Protein AF-A0A660VLU0-F1 (afdb_monomer)

Structure (mmCIF, N/CA/C/O backbone):
data_AF-A0A660VLU0-F1
#
_entry.id   AF-A0A660VLU0-F1
#
loop_
_atom_site.group_PDB
_atom_site.id
_atom_site.type_symbol
_atom_site.label_atom_id
_atom_site.label_alt_id
_atom_site.label_comp_id
_atom_site.label_asym_id
_atom_site.label_entity_id
_atom_site.label_seq_id
_atom_site.pdbx_PDB_ins_code
_atom_site.Cartn_x
_atom_site.Cartn_y
_atom_site.Cartn_z
_atom_site.occupancy
_atom_site.B_iso_or_equiv
_atom_site.auth_seq_id
_atom_site.auth_comp_id
_atom_site.auth_asym_id
_atom_site.auth_atom_id
_atom_site.pdbx_PDB_model_num
ATOM 1 N N . MET A 1 1 ? -31.033 -4.065 8.286 1.00 39.00 1 MET A N 1
ATOM 2 C CA . MET A 1 1 ? -30.027 -3.070 8.727 1.00 39.00 1 MET A CA 1
ATOM 3 C C . MET A 1 1 ? -28.867 -3.107 7.747 1.00 39.00 1 MET A C 1
ATOM 5 O O . MET A 1 1 ? -28.153 -4.099 7.714 1.00 39.00 1 MET A O 1
ATOM 9 N N . GLY A 1 2 ? -28.725 -2.097 6.886 1.00 43.84 2 GLY A N 1
ATOM 10 C CA . GLY A 1 2 ? -27.581 -2.021 5.976 1.00 43.84 2 GLY A CA 1
ATOM 11 C C . GLY A 1 2 ? -26.314 -1.783 6.790 1.00 43.84 2 GLY A C 1
ATOM 12 O O . GLY A 1 2 ? -26.146 -0.697 7.340 1.00 43.84 2 GLY A O 1
ATOM 13 N N . GLY A 1 3 ? -25.468 -2.805 6.932 1.00 57.81 3 GLY A N 1
ATOM 14 C CA . GLY A 1 3 ? -24.189 -2.673 7.626 1.00 57.81 3 GLY A CA 1
ATOM 15 C C . GLY A 1 3 ? -23.385 -1.516 7.034 1.00 57.81 3 GLY A C 1
ATOM 16 O O . GLY A 1 3 ? -23.353 -1.337 5.812 1.00 57.81 3 GLY A O 1
ATOM 17 N N . ARG A 1 4 ? -22.762 -0.703 7.894 1.00 66.12 4 ARG A N 1
ATOM 18 C CA . ARG A 1 4 ? -21.875 0.378 7.454 1.00 66.12 4 ARG A CA 1
ATOM 19 C C . ARG A 1 4 ? -20.806 -0.236 6.549 1.00 66.12 4 ARG A C 1
ATOM 21 O O . ARG A 1 4 ? -20.088 -1.140 6.971 1.00 66.12 4 ARG A O 1
ATOM 28 N N . LYS A 1 5 ? -20.746 0.211 5.291 1.00 77.75 5 LYS A N 1
ATOM 29 C CA . LYS A 1 5 ? -19.726 -0.251 4.344 1.00 77.75 5 LYS A CA 1
ATOM 30 C C . LYS A 1 5 ? -18.363 0.111 4.922 1.00 77.75 5 LYS A C 1
ATOM 32 O O . LYS A 1 5 ? -18.133 1.286 5.204 1.00 77.75 5 LYS A O 1
ATOM 37 N N . ARG A 1 6 ? -17.505 -0.892 5.103 1.00 88.19 6 ARG A N 1
ATOM 38 C CA . ARG A 1 6 ? -16.137 -0.678 5.565 1.00 88.19 6 ARG A CA 1
ATOM 39 C C . ARG A 1 6 ? -15.312 -0.037 4.454 1.00 88.19 6 ARG A C 1
ATOM 41 O O . ARG A 1 6 ? -15.514 -0.353 3.279 1.00 88.19 6 ARG A O 1
ATOM 48 N N . VAL A 1 7 ? -14.444 0.891 4.824 1.00 93.75 7 VAL A N 1
ATOM 49 C CA . VAL A 1 7 ? -13.684 1.764 3.935 1.00 93.75 7 VAL A CA 1
ATOM 50 C C . VAL A 1 7 ? -12.194 1.605 4.213 1.00 93.75 7 VAL A C 1
ATOM 52 O O . VAL A 1 7 ? -11.759 1.651 5.363 1.00 93.75 7 VAL A O 1
ATOM 55 N N . ALA A 1 8 ? -11.420 1.475 3.141 1.00 94.69 8 ALA A N 1
ATOM 56 C CA . ALA A 1 8 ? -9.976 1.632 3.145 1.00 94.69 8 ALA A CA 1
ATOM 57 C C . ALA A 1 8 ? -9.603 3.019 2.604 1.00 94.69 8 ALA A C 1
ATOM 59 O O . ALA A 1 8 ? -10.199 3.501 1.632 1.00 94.69 8 ALA A O 1
ATOM 60 N N . VAL A 1 9 ? -8.620 3.662 3.224 1.00 95.56 9 VAL A N 1
ATOM 61 C CA . VAL A 1 9 ? -8.069 4.941 2.773 1.00 95.56 9 VAL A CA 1
ATOM 62 C C . VAL A 1 9 ? -6.600 4.795 2.405 1.00 95.56 9 VAL A C 1
ATOM 64 O O . VAL A 1 9 ? -5.886 3.973 2.975 1.00 95.56 9 VAL A O 1
ATOM 67 N N . ALA A 1 10 ? -6.167 5.581 1.433 1.00 93.25 10 ALA A N 1
ATOM 68 C CA . ALA A 1 10 ? -4.798 5.636 0.943 1.00 93.25 10 ALA A CA 1
ATOM 69 C C . ALA A 1 10 ? -4.289 7.074 1.041 1.00 93.25 10 ALA A C 1
ATOM 71 O O . ALA A 1 10 ? -5.025 7.992 0.674 1.00 93.25 10 ALA A O 1
ATOM 72 N N . GLU A 1 11 ? -3.059 7.259 1.519 1.00 87.94 11 GLU A N 1
ATOM 73 C CA . GLU A 1 11 ? -2.410 8.573 1.615 1.00 87.94 11 GLU A CA 1
ATOM 74 C C . GLU A 1 11 ? -2.185 9.243 0.253 1.00 87.94 11 GLU A C 1
ATOM 76 O O . GLU A 1 11 ? -2.367 10.459 0.120 1.00 87.94 11 GLU A O 1
ATOM 81 N N . CYS A 1 12 ? -1.775 8.465 -0.745 1.00 87.31 12 CYS A N 1
ATOM 82 C CA . CYS A 1 12 ? -1.431 8.961 -2.059 1.00 87.31 12 CYS A CA 1
ATOM 83 C C . CYS A 1 12 ? -2.034 8.068 -3.167 1.00 87.31 12 CYS A C 1
ATOM 85 O O . CYS A 1 12 ? -2.818 7.138 -2.930 1.00 87.31 12 CYS A O 1
ATOM 87 N N . TYR A 1 13 ? -1.770 8.419 -4.427 1.00 89.19 13 TYR A N 1
ATOM 88 C CA . TYR A 1 13 ? -2.343 7.713 -5.571 1.00 89.19 13 TYR A CA 1
ATOM 89 C C . TYR A 1 13 ? -1.745 6.320 -5.789 1.00 89.19 13 TYR A C 1
ATOM 91 O O . TYR A 1 13 ? -2.448 5.457 -6.314 1.00 89.19 13 TYR A O 1
ATOM 99 N N . THR A 1 14 ? -0.490 6.078 -5.409 1.00 91.19 14 THR A N 1
ATOM 100 C CA . THR A 1 14 ? 0.138 4.755 -5.539 1.00 91.19 14 THR A CA 1
ATOM 101 C C . THR A 1 14 ? -0.490 3.756 -4.574 1.00 91.19 14 THR A C 1
ATOM 103 O O . THR A 1 14 ? -0.864 2.664 -4.998 1.00 91.19 14 THR A O 1
ATOM 106 N N . GLU A 1 15 ? -0.754 4.141 -3.322 1.00 92.44 15 GLU A N 1
ATOM 107 C CA . GLU A 1 15 ? -1.468 3.269 -2.381 1.00 92.44 15 GLU A CA 1
ATOM 108 C C . GLU A 1 15 ? -2.929 3.085 -2.783 1.00 92.44 15 GLU A C 1
ATOM 110 O O . GLU A 1 15 ? -3.500 2.010 -2.597 1.00 92.44 15 GLU A O 1
ATOM 115 N N . TYR A 1 16 ? -3.549 4.112 -3.373 1.00 93.88 16 TYR A N 1
ATOM 116 C CA . TYR A 1 16 ? -4.898 3.977 -3.915 1.00 93.88 16 TYR A CA 1
ATOM 117 C C . TYR A 1 16 ? -4.944 2.933 -5.043 1.00 93.88 16 TYR A C 1
ATOM 119 O O . TYR A 1 16 ? -5.860 2.107 -5.078 1.00 93.88 16 TYR A O 1
ATOM 127 N N . LEU A 1 17 ? -3.950 2.943 -5.941 1.00 94.62 17 LEU A N 1
ATOM 128 C CA . LEU A 1 17 ? -3.795 1.925 -6.984 1.00 94.62 17 LEU A CA 1
ATOM 129 C C . LEU A 1 17 ? -3.523 0.541 -6.387 1.00 94.62 17 LEU A C 1
ATOM 131 O O . LEU A 1 17 ? -4.086 -0.439 -6.869 1.00 94.62 17 LEU A O 1
ATOM 135 N N . LEU A 1 18 ? -2.735 0.452 -5.315 1.00 95.25 18 LEU A N 1
ATOM 136 C CA . LEU A 1 18 ? -2.507 -0.807 -4.610 1.00 95.25 18 LEU A CA 1
ATOM 137 C C . LEU A 1 18 ? -3.812 -1.371 -4.032 1.00 95.25 18 LEU A C 1
ATOM 139 O O . LEU A 1 18 ? -4.140 -2.524 -4.296 1.00 95.25 18 LEU A O 1
ATOM 143 N N . LEU A 1 19 ? -4.623 -0.560 -3.342 1.00 95.12 19 LEU A N 1
ATOM 144 C CA . LEU A 1 19 ? -5.954 -0.977 -2.870 1.00 95.12 19 LEU A CA 1
ATOM 145 C C . LEU A 1 19 ? -6.846 -1.462 -4.023 1.00 95.12 19 LEU A C 1
ATOM 147 O O . LEU A 1 19 ? -7.589 -2.434 -3.873 1.00 95.12 19 LEU A O 1
ATOM 151 N N . GLU A 1 20 ? -6.783 -0.793 -5.176 1.00 95.25 20 GLU A N 1
ATOM 152 C CA . GLU A 1 20 ? -7.496 -1.222 -6.377 1.00 95.25 20 GLU A CA 1
ATOM 153 C C . GLU A 1 20 ? -7.042 -2.600 -6.868 1.00 95.25 20 GLU A C 1
ATOM 155 O O . GLU A 1 20 ? -7.895 -3.452 -7.117 1.00 95.25 20 GLU A O 1
ATOM 160 N N . VAL A 1 21 ? -5.733 -2.829 -6.973 1.00 95.38 21 VAL A N 1
ATOM 161 C CA . VAL A 1 21 ? -5.137 -4.100 -7.418 1.00 95.38 21 VAL A CA 1
ATOM 162 C C . VAL A 1 21 ? -5.425 -5.237 -6.442 1.00 95.38 21 VAL A C 1
ATOM 164 O O . VAL A 1 21 ? -5.712 -6.365 -6.858 1.00 95.38 21 VAL A O 1
ATOM 167 N N . MET A 1 22 ? -5.436 -4.947 -5.142 1.00 94.12 22 MET A N 1
ATOM 168 C CA . MET A 1 22 ? -5.831 -5.933 -4.140 1.00 94.12 22 MET A CA 1
ATOM 169 C C . MET A 1 22 ? -7.282 -6.377 -4.317 1.00 94.12 22 MET A C 1
ATOM 171 O O . MET A 1 22 ? -7.585 -7.526 -4.030 1.00 94.12 22 MET A O 1
ATOM 175 N N . GLY A 1 23 ? -8.141 -5.542 -4.908 1.00 93.81 23 GLY A N 1
ATOM 176 C CA . GLY A 1 23 ? -9.545 -5.862 -5.170 1.00 93.81 23 GLY A CA 1
ATOM 177 C C . GLY A 1 23 ? -10.516 -5.102 -4.270 1.00 93.81 23 GLY A C 1
ATOM 178 O O . GLY A 1 23 ? -11.701 -5.433 -4.218 1.00 93.81 23 GLY A O 1
ATOM 179 N N . VAL A 1 24 ? -10.061 -4.057 -3.569 1.00 93.69 24 VAL A N 1
ATOM 180 C CA . VAL A 1 24 ? -10.954 -3.216 -2.765 1.00 93.69 24 VAL A CA 1
ATOM 181 C C . VAL A 1 24 ? -11.907 -2.463 -3.704 1.00 93.69 24 VAL A C 1
ATOM 183 O O . VAL A 1 24 ? -11.444 -1.702 -4.562 1.00 93.69 24 VAL A O 1
ATOM 186 N N . PRO A 1 25 ? -13.240 -2.619 -3.568 1.00 91.81 25 PRO A N 1
ATOM 187 C CA . PRO A 1 25 ? -14.197 -2.004 -4.485 1.00 91.81 25 PRO A CA 1
ATOM 188 C C . PRO A 1 25 ? -14.092 -0.477 -4.511 1.00 91.81 25 PRO A C 1
ATOM 190 O O . PRO A 1 25 ? -13.905 0.141 -3.465 1.00 91.81 25 PRO A O 1
ATOM 193 N N . HIS A 1 26 ? -14.325 0.151 -5.671 1.00 90.38 26 HIS A N 1
ATOM 194 C CA . HIS A 1 26 ? -14.256 1.614 -5.831 1.00 90.38 26 HIS A CA 1
ATOM 195 C C . HIS A 1 26 ? -15.065 2.382 -4.765 1.00 90.38 26 HIS A C 1
ATOM 197 O O . HIS A 1 26 ? -14.574 3.337 -4.176 1.00 90.38 26 HIS A O 1
ATOM 203 N N . GLY A 1 27 ? -16.277 1.921 -4.432 1.00 89.69 27 GLY A N 1
ATOM 204 C CA . GLY A 1 27 ? -17.119 2.539 -3.394 1.00 89.69 27 GLY A CA 1
ATOM 205 C C . GLY A 1 27 ? -16.654 2.331 -1.942 1.00 89.69 27 GLY A C 1
ATOM 206 O O . GLY A 1 27 ? -17.311 2.825 -1.027 1.00 89.69 27 GLY A O 1
ATOM 207 N N . ARG A 1 28 ? -15.570 1.576 -1.723 1.00 92.69 28 ARG A N 1
ATOM 208 C CA . ARG A 1 28 ? -14.959 1.268 -0.417 1.00 92.69 28 ARG A CA 1
ATOM 209 C C . ARG A 1 28 ? -13.502 1.721 -0.309 1.00 92.69 28 ARG A C 1
ATOM 211 O O . ARG A 1 28 ? -12.917 1.562 0.753 1.00 92.69 28 ARG A O 1
ATOM 218 N N . ARG A 1 29 ? -12.919 2.302 -1.358 1.00 93.81 29 ARG A N 1
ATOM 219 C CA . ARG A 1 29 ? -11.571 2.887 -1.330 1.00 93.81 29 ARG A CA 1
ATOM 220 C C . ARG A 1 29 ? -11.651 4.400 -1.480 1.00 93.81 29 ARG A C 1
ATOM 222 O O . ARG A 1 29 ? -12.403 4.898 -2.316 1.00 93.81 29 ARG A O 1
ATOM 229 N N . LYS A 1 30 ? -10.886 5.146 -0.686 1.00 93.19 30 LYS A N 1
ATOM 230 C CA . LYS A 1 30 ? -10.784 6.606 -0.809 1.00 93.19 30 LYS A CA 1
ATOM 231 C C . LYS A 1 30 ? -9.328 7.037 -0.814 1.00 93.19 30 LYS A C 1
ATOM 233 O O . LYS A 1 30 ? -8.539 6.582 0.002 1.00 93.19 30 LYS A O 1
ATOM 238 N N . HIS A 1 31 ? -8.998 7.948 -1.714 1.00 91.50 31 HIS A N 1
ATOM 239 C CA . HIS A 1 31 ? -7.743 8.677 -1.645 1.00 91.50 31 HIS A CA 1
ATOM 240 C C . HIS A 1 31 ? -7.916 9.830 -0.651 1.00 91.50 31 HIS A C 1
ATOM 242 O O . HIS A 1 31 ? -8.874 10.600 -0.755 1.00 91.50 31 HIS A O 1
ATOM 248 N N . GLN A 1 32 ? -7.034 9.909 0.335 1.00 85.25 32 GLN A N 1
ATOM 249 C CA . GLN A 1 32 ? -7.066 10.896 1.398 1.00 85.25 32 GLN A CA 1
ATOM 250 C C . GLN A 1 32 ? -5.704 11.575 1.461 1.00 85.25 32 GLN A C 1
ATOM 252 O O . GLN A 1 32 ? -4.717 10.942 1.796 1.00 85.25 32 GLN A O 1
ATOM 257 N N . SER A 1 33 ? -5.657 12.860 1.113 1.00 76.06 33 SER A N 1
ATOM 258 C CA . SER A 1 33 ? -4.400 13.582 0.914 1.00 76.06 33 SER A CA 1
ATOM 259 C C . SER A 1 33 ? -3.591 13.717 2.208 1.00 76.06 33 SER A C 1
ATOM 261 O O . SER A 1 33 ? -3.821 14.634 2.999 1.00 76.06 33 SER A O 1
ATOM 263 N N . GLY A 1 34 ? -2.615 12.826 2.381 1.00 83.81 34 GLY A N 1
ATOM 264 C CA . GLY A 1 34 ? -1.594 12.898 3.422 1.00 83.81 34 GLY A CA 1
ATOM 265 C C . GLY A 1 34 ? -1.812 11.974 4.624 1.00 83.81 34 GLY A C 1
ATOM 266 O O . GLY A 1 34 ? -2.926 11.777 5.121 1.00 83.81 34 GLY A O 1
ATOM 267 N N . LEU A 1 35 ? -0.689 11.498 5.162 1.00 87.69 35 LEU A N 1
ATOM 268 C CA . LEU A 1 35 ? -0.561 10.585 6.297 1.00 87.69 35 LEU A CA 1
ATOM 269 C C . LEU A 1 35 ? -1.459 10.941 7.487 1.00 87.69 35 LEU A C 1
ATOM 271 O O . LEU A 1 35 ? -2.182 10.103 8.029 1.00 87.69 35 LEU A O 1
ATOM 275 N N . SER A 1 36 ? -1.436 12.212 7.899 1.00 90.62 36 SER A N 1
ATOM 276 C CA . SER A 1 36 ? -2.185 12.680 9.070 1.00 90.62 36 SER A CA 1
ATOM 277 C C . SER A 1 36 ? -3.691 12.503 8.909 1.00 90.62 36 SER A C 1
ATOM 279 O O . SER A 1 36 ? -4.377 12.169 9.876 1.00 90.62 36 SER A O 1
ATOM 281 N N . GLU A 1 37 ? -4.218 12.726 7.708 1.00 91.81 37 GLU A N 1
ATOM 282 C CA . GLU A 1 37 ? -5.648 12.610 7.449 1.00 91.81 37 GLU A CA 1
ATOM 283 C C . GLU A 1 37 ? -6.070 11.138 7.370 1.00 91.81 37 GLU A C 1
ATOM 285 O O . GLU A 1 37 ? -7.067 10.770 8.001 1.00 91.81 37 GLU A O 1
ATOM 290 N N . SER A 1 38 ? -5.272 10.283 6.722 1.00 93.19 38 SER A N 1
ATOM 291 C CA . SER A 1 38 ? -5.484 8.827 6.693 1.00 93.19 38 SER A CA 1
ATOM 292 C C . SER A 1 38 ? -5.522 8.220 8.100 1.00 93.19 38 SER A C 1
ATOM 294 O O . SER A 1 38 ? -6.464 7.506 8.454 1.00 93.19 38 SER A O 1
ATOM 296 N N . VAL A 1 39 ? -4.565 8.582 8.962 1.00 94.25 39 VAL A N 1
ATOM 297 C CA . VAL A 1 39 ? -4.538 8.126 10.363 1.00 94.25 39 VAL A CA 1
ATOM 298 C C . VAL A 1 39 ? -5.763 8.633 11.130 1.00 94.25 39 VAL A C 1
ATOM 300 O O . VAL A 1 39 ? -6.437 7.858 11.815 1.00 94.25 39 VAL A O 1
ATOM 303 N N . LYS A 1 40 ? -6.111 9.921 10.996 1.00 94.00 40 LYS A N 1
ATOM 304 C CA . LYS A 1 40 ? -7.304 10.495 11.645 1.00 94.00 40 LYS A CA 1
ATOM 305 C C . LYS A 1 40 ? -8.591 9.803 11.204 1.00 94.00 40 LYS A C 1
ATOM 307 O O . LYS A 1 40 ? -9.494 9.670 12.030 1.00 94.00 40 LYS A O 1
ATOM 312 N N . ALA A 1 41 ? -8.708 9.379 9.945 1.00 93.94 41 ALA A N 1
ATOM 313 C CA . ALA A 1 41 ? -9.896 8.680 9.465 1.00 93.94 41 ALA A CA 1
ATOM 314 C C . ALA A 1 41 ? -10.109 7.353 10.199 1.00 93.94 41 ALA A C 1
ATOM 316 O O . ALA A 1 41 ? -11.237 7.064 10.601 1.00 93.94 41 ALA A O 1
ATOM 317 N N . VAL A 1 42 ? -9.042 6.591 10.448 1.00 94.88 42 VAL A N 1
ATOM 318 C CA . VAL A 1 42 ? -9.132 5.338 11.211 1.00 94.88 42 VAL A CA 1
ATOM 319 C C . VAL A 1 42 ? -9.434 5.614 12.686 1.00 94.88 42 VAL A C 1
ATOM 321 O O . VAL A 1 42 ? -10.373 5.033 13.234 1.00 94.88 42 VAL A O 1
ATOM 324 N N . VAL A 1 43 ? -8.741 6.580 13.306 1.00 94.62 43 VAL A N 1
ATOM 325 C CA . VAL A 1 43 ? -8.972 6.985 14.711 1.00 94.62 43 VAL A CA 1
ATOM 326 C C . VAL A 1 43 ? -10.418 7.439 14.947 1.00 94.62 43 VAL A C 1
ATOM 328 O O . VAL A 1 43 ? -11.061 7.018 15.906 1.00 94.62 43 VAL A O 1
ATOM 331 N N . LYS A 1 44 ? -10.973 8.265 14.050 1.00 93.12 44 LYS A N 1
ATOM 332 C CA . LYS A 1 44 ? -12.366 8.746 14.125 1.00 93.12 44 LYS A CA 1
ATOM 333 C C . LYS A 1 44 ? -13.390 7.699 13.682 1.00 93.12 44 LYS A C 1
ATOM 335 O O . LYS A 1 44 ? -14.594 7.936 13.758 1.00 93.12 44 LYS A O 1
ATOM 340 N N . GLY A 1 45 ? -12.937 6.561 13.162 1.00 91.19 45 GLY A N 1
ATOM 341 C CA . GLY A 1 45 ? -13.797 5.529 12.607 1.00 91.19 45 GLY A CA 1
ATOM 342 C C . GLY A 1 45 ? -14.551 5.925 11.342 1.00 91.19 45 GLY A C 1
ATOM 343 O O . GLY A 1 45 ? -15.632 5.396 11.087 1.00 91.19 45 GLY A O 1
ATOM 344 N N . ALA A 1 46 ? -14.002 6.858 10.571 1.00 91.75 46 ALA A N 1
ATOM 345 C CA . ALA A 1 46 ? -14.429 7.141 9.206 1.00 91.75 46 ALA A CA 1
ATOM 346 C C . ALA A 1 46 ? -13.915 6.087 8.205 1.00 91.75 46 ALA A C 1
ATOM 348 O O . ALA A 1 46 ? -14.501 5.955 7.130 1.00 91.75 46 ALA A O 1
ATOM 349 N N . ALA A 1 47 ? -12.863 5.352 8.578 1.00 93.44 47 ALA A N 1
ATOM 350 C CA . ALA A 1 47 ? -12.292 4.230 7.846 1.00 93.44 47 ALA A CA 1
ATOM 351 C C . ALA A 1 47 ? -11.909 3.089 8.800 1.00 93.44 47 ALA A C 1
ATOM 353 O O . ALA A 1 47 ? -11.728 3.297 10.005 1.00 93.44 47 ALA A O 1
ATOM 354 N N . GLU A 1 48 ? -11.791 1.890 8.247 1.00 94.75 48 GLU A N 1
ATOM 355 C CA . GLU A 1 48 ? -11.347 0.683 8.940 1.00 94.75 48 GLU A CA 1
ATOM 356 C C . GLU A 1 48 ? -9.871 0.415 8.664 1.00 94.75 48 GLU A C 1
ATOM 358 O O . GLU A 1 48 ? -9.159 -0.004 9.567 1.00 94.75 48 GLU A O 1
ATOM 363 N N . VAL A 1 49 ? -9.399 0.723 7.455 1.00 95.38 49 VAL A N 1
ATOM 364 C CA . VAL A 1 49 ? -8.002 0.521 7.056 1.00 95.38 49 VAL A CA 1
ATOM 365 C C . VAL A 1 49 ? -7.421 1.813 6.511 1.00 95.38 49 VAL A C 1
ATOM 367 O O . VAL A 1 49 ? -8.085 2.497 5.734 1.00 95.38 49 VAL A O 1
ATOM 370 N N . ALA A 1 50 ? -6.176 2.120 6.864 1.00 95.38 50 ALA A N 1
ATOM 371 C CA . ALA A 1 50 ? -5.361 3.087 6.139 1.00 95.38 50 ALA A CA 1
ATOM 372 C C . ALA A 1 50 ? -4.063 2.437 5.656 1.00 95.38 50 ALA A C 1
ATOM 374 O O . ALA A 1 50 ? -3.331 1.866 6.464 1.00 95.38 50 ALA A O 1
ATOM 375 N N . LEU A 1 51 ? -3.775 2.554 4.360 1.00 94.50 51 LEU A N 1
ATOM 376 C CA . LEU A 1 51 ? -2.440 2.315 3.820 1.00 94.50 51 LEU A CA 1
ATOM 377 C C . LEU A 1 51 ? -1.615 3.590 3.972 1.00 94.50 51 LEU A C 1
ATOM 379 O O . LEU A 1 51 ? -2.055 4.663 3.545 1.00 94.50 51 LEU A O 1
ATOM 383 N N . ILE A 1 52 ? -0.452 3.457 4.600 1.00 91.44 52 ILE A N 1
ATOM 384 C CA . ILE A 1 52 ? 0.457 4.565 4.882 1.00 91.44 52 ILE A CA 1
ATOM 385 C C . ILE A 1 52 ? 1.883 4.206 4.478 1.00 91.44 52 ILE A C 1
ATOM 387 O O . ILE A 1 52 ? 2.278 3.038 4.527 1.00 91.44 52 ILE A O 1
ATOM 391 N N . ASP A 1 53 ? 2.647 5.225 4.119 1.00 84.88 53 ASP A N 1
ATOM 392 C CA . ASP A 1 53 ? 4.067 5.099 3.824 1.00 84.88 53 ASP A CA 1
ATOM 393 C C . ASP A 1 53 ? 4.906 5.436 5.077 1.00 84.88 53 ASP A C 1
ATOM 395 O O . ASP A 1 53 ? 4.510 6.255 5.917 1.00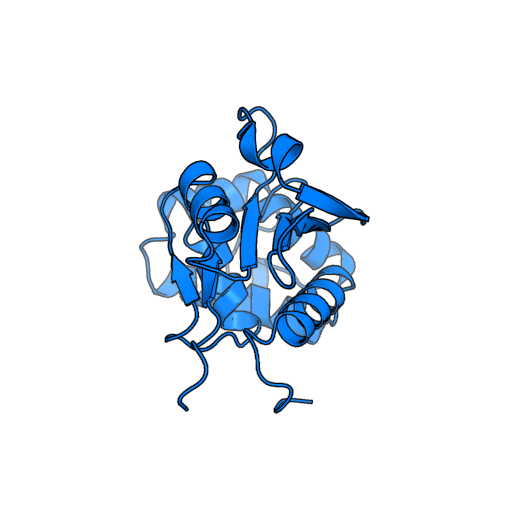 84.88 53 ASP A O 1
ATOM 399 N N . GLU A 1 54 ? 6.036 4.753 5.267 1.00 79.31 54 GLU A N 1
ATOM 400 C CA . GLU A 1 54 ? 6.980 5.071 6.338 1.00 79.31 54 GLU A CA 1
ATOM 401 C C . GLU A 1 54 ? 7.795 6.336 6.030 1.00 79.31 54 GLU A C 1
ATOM 403 O O . GLU A 1 54 ? 8.146 7.034 6.985 1.00 79.31 54 GLU A O 1
ATOM 408 N N . ASP A 1 55 ? 7.999 6.669 4.746 1.00 71.00 55 ASP A N 1
ATOM 409 C CA . ASP A 1 55 ? 8.635 7.894 4.237 1.00 71.00 55 ASP A CA 1
ATOM 410 C C . ASP A 1 55 ? 9.823 8.356 5.125 1.00 71.00 55 ASP A C 1
ATOM 412 O O . ASP A 1 55 ? 9.677 9.235 5.995 1.00 71.00 55 ASP A O 1
ATOM 416 N N . PRO A 1 56 ? 11.021 7.758 4.957 1.00 64.50 56 PRO A N 1
ATOM 417 C CA . PRO A 1 56 ? 12.162 7.993 5.835 1.00 64.50 56 PRO A CA 1
ATOM 418 C C . PRO A 1 56 ? 12.478 9.487 5.996 1.00 64.50 56 PRO A C 1
ATOM 420 O O . PRO A 1 56 ? 12.758 10.201 5.035 1.00 64.50 56 PRO A O 1
ATOM 423 N N . GLY A 1 57 ? 12.441 9.976 7.239 1.00 66.00 57 GLY A N 1
ATOM 424 C CA . GLY A 1 57 ? 12.746 11.373 7.571 1.00 66.00 57 GLY A CA 1
ATOM 425 C C . GLY A 1 57 ? 11.537 12.307 7.685 1.00 66.00 57 GLY A C 1
ATOM 426 O O . GLY A 1 57 ? 11.716 13.462 8.077 1.00 66.00 57 GLY A O 1
ATOM 427 N N . LYS A 1 58 ? 10.307 11.839 7.426 1.00 73.81 58 LYS A N 1
ATOM 428 C CA . LYS A 1 58 ? 9.098 12.619 7.734 1.00 73.81 58 LYS A CA 1
ATOM 429 C C . LYS A 1 58 ? 8.619 12.387 9.176 1.00 73.81 58 LYS A C 1
ATOM 431 O O . LYS A 1 58 ? 8.611 11.251 9.654 1.00 73.81 58 LYS A O 1
ATOM 436 N N . PRO A 1 59 ? 8.179 13.439 9.896 1.00 77.75 59 PRO A N 1
ATOM 437 C CA . PRO A 1 59 ? 7.574 13.274 11.213 1.00 77.75 59 PRO A CA 1
ATOM 438 C C . PRO A 1 59 ? 6.308 12.418 11.139 1.00 77.75 59 PRO A C 1
ATOM 440 O O . PRO A 1 59 ? 5.353 12.752 10.440 1.00 77.75 59 PRO A O 1
ATOM 443 N N . GLN A 1 60 ? 6.278 11.341 11.918 1.00 82.75 60 GLN A N 1
ATOM 444 C CA . GLN A 1 60 ? 5.109 10.475 12.030 1.00 82.75 60 GLN A CA 1
ATOM 445 C C . GLN A 1 60 ? 4.069 11.098 12.989 1.00 82.75 60 GLN A C 1
ATOM 447 O O . GLN A 1 60 ? 4.444 11.618 14.049 1.00 82.75 60 GLN A O 1
ATOM 452 N N . PRO A 1 61 ? 2.757 11.066 12.673 1.00 87.25 61 PRO A N 1
ATOM 453 C CA . PRO A 1 61 ? 1.728 11.608 13.552 1.00 87.25 61 PRO A CA 1
ATOM 454 C C . PRO A 1 61 ? 1.749 10.954 14.938 1.00 87.25 61 PRO A C 1
ATOM 456 O O . PRO A 1 61 ? 1.687 9.730 15.056 1.00 87.25 61 PRO A O 1
ATOM 459 N N . LYS A 1 62 ? 1.727 11.768 16.007 1.00 91.19 62 LYS A N 1
ATOM 460 C CA . LYS A 1 62 ? 1.639 11.281 17.403 1.00 91.19 62 LYS A CA 1
ATOM 461 C C . LYS A 1 62 ? 0.473 10.310 17.615 1.00 91.19 62 LYS A C 1
ATOM 463 O O . LYS A 1 62 ? 0.611 9.333 18.349 1.00 91.19 62 LYS A O 1
ATOM 468 N N . ALA A 1 63 ? -0.622 10.537 16.886 1.00 92.44 63 ALA A N 1
ATOM 469 C CA . ALA A 1 63 ? -1.807 9.692 16.877 1.00 92.44 63 ALA A CA 1
ATOM 470 C C . ALA A 1 63 ? -1.500 8.211 16.586 1.00 92.44 63 ALA A C 1
ATOM 472 O O . ALA A 1 63 ? -2.175 7.347 17.140 1.00 92.44 63 ALA A O 1
ATOM 473 N N . ILE A 1 64 ? -0.477 7.894 15.779 1.00 93.38 64 ILE A N 1
ATOM 474 C CA . ILE A 1 64 ? -0.073 6.501 15.528 1.00 93.38 64 ILE A CA 1
ATOM 475 C C . ILE A 1 64 ? 0.353 5.844 16.847 1.00 93.38 64 ILE A C 1
ATOM 477 O O . ILE A 1 64 ? -0.231 4.847 17.266 1.00 93.38 64 ILE A O 1
ATOM 481 N N . LYS A 1 65 ? 1.313 6.451 17.555 1.00 92.94 65 LYS A N 1
ATOM 482 C CA . LYS A 1 65 ? 1.823 5.942 18.839 1.00 92.94 65 LYS A CA 1
ATOM 483 C C . LYS A 1 65 ? 0.751 5.937 19.930 1.00 92.94 65 LYS A C 1
ATOM 485 O O . LYS A 1 65 ? 0.726 5.047 20.782 1.00 92.94 65 LYS A O 1
ATOM 490 N N . GLU A 1 66 ? -0.126 6.934 19.933 1.00 95.62 66 GLU A N 1
ATOM 491 C CA . GLU A 1 66 ? -1.188 7.075 20.931 1.00 95.62 66 GLU A CA 1
ATOM 492 C C . GLU A 1 66 ? -2.268 6.002 20.765 1.00 95.62 66 GLU A C 1
ATOM 494 O O . GLU A 1 66 ? -2.644 5.364 21.753 1.00 95.62 66 GLU A O 1
ATOM 499 N N . HIS A 1 67 ? -2.704 5.736 19.532 1.00 96.50 67 HIS A N 1
ATOM 500 C CA . HIS A 1 67 ? -3.896 4.932 19.261 1.00 96.50 67 HIS A CA 1
ATOM 501 C C . HIS A 1 67 ? -3.630 3.520 18.749 1.00 96.50 67 HIS A C 1
ATOM 503 O O . HIS A 1 67 ? -4.545 2.705 18.836 1.00 96.50 67 HIS A O 1
ATOM 509 N N . PHE A 1 68 ? -2.426 3.199 18.273 1.00 97.00 68 PHE A N 1
ATOM 510 C CA . PHE A 1 68 ? -2.154 1.918 17.622 1.00 97.00 68 PHE A CA 1
ATOM 511 C C . PHE A 1 68 ? -0.996 1.146 18.261 1.00 97.00 68 PHE A C 1
ATOM 513 O O . PHE A 1 68 ? -0.133 1.729 18.922 1.00 97.00 68 PHE A O 1
ATOM 520 N N . VAL A 1 69 ? -1.007 -0.175 18.088 1.00 95.69 69 VAL A N 1
ATOM 521 C CA . VAL A 1 69 ? 0.063 -1.102 18.490 1.00 95.69 69 VAL A CA 1
ATOM 522 C C . VAL A 1 69 ? 0.416 -2.022 17.325 1.00 95.69 69 VAL A C 1
ATOM 524 O O . VAL A 1 69 ? -0.496 -2.447 16.618 1.00 95.69 69 VAL A O 1
ATOM 527 N N . PRO A 1 70 ? 1.701 -2.332 17.099 1.00 94.44 70 PRO A N 1
ATOM 528 C CA . PRO A 1 70 ? 2.080 -3.299 16.079 1.00 94.44 70 PRO A CA 1
ATOM 529 C C . PRO A 1 70 ? 1.608 -4.700 16.480 1.00 94.44 70 PRO A C 1
ATOM 531 O O . PRO A 1 70 ? 1.804 -5.120 17.620 1.00 94.44 70 PRO A O 1
ATOM 534 N N . THR A 1 71 ? 0.974 -5.410 15.548 1.00 91.38 71 THR A N 1
ATOM 535 C CA . THR A 1 71 ? 0.544 -6.812 15.716 1.00 91.38 71 THR A CA 1
ATOM 536 C C . THR A 1 71 ? 1.203 -7.752 14.713 1.00 91.38 71 THR A C 1
ATOM 538 O O . THR A 1 71 ? 1.244 -8.960 14.931 1.00 91.38 71 THR A O 1
ATOM 541 N N . ASN A 1 72 ? 1.785 -7.204 13.646 1.00 87.00 72 ASN A N 1
ATOM 542 C CA . ASN A 1 72 ? 2.658 -7.920 12.729 1.00 87.00 72 ASN A CA 1
ATOM 543 C C . ASN A 1 72 ? 3.759 -6.970 12.247 1.00 87.00 72 ASN A C 1
ATOM 545 O O . ASN A 1 72 ? 3.474 -5.831 11.871 1.00 87.00 72 ASN A O 1
ATOM 549 N N . GLU A 1 73 ? 4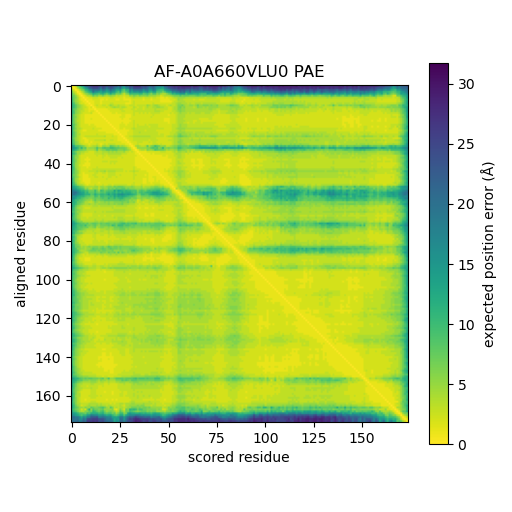.997 -7.451 12.247 1.00 87.06 73 GLU A N 1
ATOM 550 C CA . GLU A 1 73 ? 6.138 -6.765 11.658 1.00 87.06 73 GLU A CA 1
ATOM 551 C C . GLU A 1 73 ? 6.866 -7.724 10.718 1.00 87.06 73 GLU A C 1
ATOM 553 O O . GLU A 1 73 ? 7.248 -8.828 11.101 1.00 87.06 73 GLU A O 1
ATOM 558 N N . SER A 1 74 ? 7.049 -7.276 9.481 1.00 87.38 74 SER A N 1
ATOM 559 C CA . SER A 1 74 ? 7.869 -7.924 8.462 1.00 87.38 74 SER A CA 1
ATOM 560 C C . SER A 1 74 ? 8.837 -6.907 7.857 1.00 87.38 74 SER A C 1
ATOM 562 O O . SER A 1 74 ? 8.785 -5.705 8.154 1.00 87.38 74 SER A O 1
ATOM 564 N N . ASP A 1 75 ? 9.702 -7.370 6.962 1.00 86.06 75 ASP A N 1
ATOM 565 C CA . ASP A 1 75 ? 10.627 -6.490 6.247 1.00 86.06 75 ASP A CA 1
ATOM 566 C C . ASP A 1 75 ? 9.906 -5.509 5.308 1.00 86.06 75 ASP A C 1
ATOM 568 O O . ASP A 1 75 ? 10.413 -4.415 5.064 1.00 86.06 75 ASP A O 1
ATOM 572 N N . TYR A 1 76 ? 8.690 -5.848 4.867 1.00 89.62 76 TYR A N 1
ATOM 573 C CA . TYR A 1 76 ? 7.909 -5.067 3.901 1.00 89.62 76 TYR A CA 1
ATOM 574 C C . TYR A 1 76 ? 6.778 -4.260 4.532 1.00 89.62 76 TYR A C 1
ATOM 576 O O . TYR A 1 76 ? 6.481 -3.148 4.102 1.00 89.62 76 TYR A O 1
ATOM 584 N N . LEU A 1 77 ? 6.103 -4.840 5.526 1.00 92.62 77 LEU A N 1
ATOM 585 C CA . LEU A 1 77 ? 4.864 -4.315 6.090 1.00 92.62 77 LEU A CA 1
ATOM 586 C C . LEU A 1 77 ? 4.883 -4.352 7.616 1.00 92.62 77 LEU A C 1
ATOM 588 O O . LEU A 1 77 ? 5.324 -5.329 8.225 1.00 92.62 77 LEU A O 1
ATOM 592 N N . VAL A 1 78 ? 4.309 -3.315 8.223 1.00 93.62 78 VAL A N 1
ATOM 593 C CA . VAL A 1 78 ? 3.968 -3.271 9.647 1.00 93.62 78 VAL A CA 1
ATOM 594 C C . VAL A 1 78 ? 2.464 -3.060 9.788 1.00 93.62 78 VAL A C 1
ATOM 596 O O . VAL A 1 78 ? 1.924 -2.052 9.328 1.00 93.62 78 VAL A O 1
ATOM 599 N N . VAL A 1 79 ? 1.789 -4.010 10.432 1.00 94.75 79 VAL A N 1
ATOM 600 C CA . VAL A 1 79 ? 0.353 -3.944 10.723 1.00 94.75 79 VAL A CA 1
ATOM 6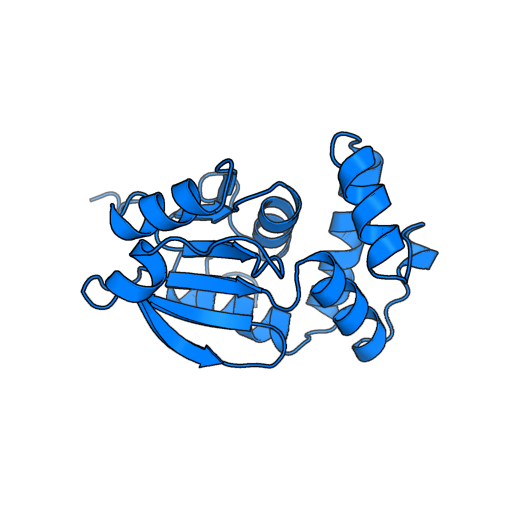01 C C . VAL A 1 79 ? 0.168 -3.390 12.127 1.00 94.75 79 VAL A C 1
ATOM 603 O O . VAL A 1 79 ? 0.708 -3.926 13.093 1.00 94.75 79 VAL A O 1
ATOM 606 N N . LEU A 1 80 ? -0.587 -2.301 12.229 1.00 95.62 80 LEU A N 1
ATOM 607 C CA . LEU A 1 80 ? -0.827 -1.560 13.460 1.00 95.62 80 LEU A CA 1
ATOM 608 C C . LEU A 1 80 ? -2.324 -1.592 13.778 1.00 95.62 80 LEU A C 1
ATOM 610 O O . LEU A 1 80 ? -3.124 -0.982 13.070 1.00 95.62 80 LEU A O 1
ATOM 614 N N . GLU A 1 81 ? -2.716 -2.255 14.858 1.00 95.94 81 GLU A N 1
ATOM 615 C CA . GLU A 1 81 ? -4.113 -2.334 15.286 1.00 95.94 81 GLU A CA 1
ATOM 616 C C . GLU A 1 81 ? -4.473 -1.232 16.276 1.00 95.94 81 GLU A C 1
ATOM 618 O O . GLU 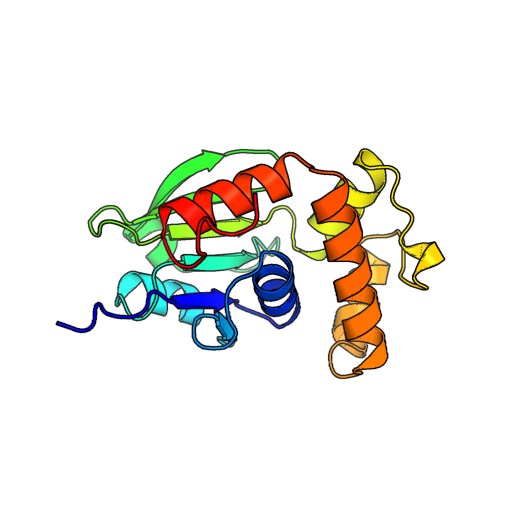A 1 81 ? -3.690 -0.853 17.151 1.00 95.94 81 GLU A O 1
ATOM 623 N N . HIS A 1 82 ? -5.690 -0.704 16.152 1.00 96.25 82 HIS A N 1
ATOM 624 C CA . HIS A 1 82 ? -6.190 0.339 17.031 1.00 96.25 82 HIS A CA 1
ATOM 625 C C . HIS A 1 82 ? -6.476 -0.221 18.435 1.00 96.25 82 HIS A C 1
ATOM 627 O O . HIS A 1 82 ? -7.403 -1.004 18.636 1.00 96.25 82 HIS A O 1
ATOM 633 N N . LYS A 1 83 ? -5.769 0.291 19.448 1.00 95.31 83 LYS A N 1
ATOM 634 C CA . LYS A 1 83 ? -5.778 -0.170 20.853 1.00 95.31 83 LYS A CA 1
ATOM 635 C C . LYS A 1 83 ? -7.161 -0.325 21.484 1.00 95.31 83 LYS A C 1
ATOM 637 O O . LYS A 1 83 ? -7.333 -1.101 22.414 1.00 95.31 83 LYS A O 1
ATOM 642 N N . ARG A 1 84 ? -8.125 0.499 21.064 1.00 91.00 84 ARG A N 1
ATOM 643 C CA . ARG A 1 84 ? -9.460 0.591 21.691 1.00 91.00 84 ARG A CA 1
ATOM 644 C C . ARG A 1 84 ? -10.626 0.250 20.770 1.00 91.00 84 ARG A C 1
ATOM 646 O O . ARG A 1 84 ? -11.758 0.209 21.234 1.00 91.00 84 ARG A O 1
ATOM 653 N N . LYS A 1 85 ? -10.387 0.093 19.467 1.00 85.25 85 LYS A N 1
ATOM 654 C CA . LYS A 1 85 ? -11.460 -0.005 18.470 1.00 85.25 85 LYS A CA 1
ATOM 655 C C . LYS A 1 85 ? -11.204 -1.226 17.612 1.00 85.25 85 LYS A C 1
ATOM 657 O O . LYS A 1 85 ? -10.221 -1.273 16.883 1.00 85.25 85 LYS A O 1
ATOM 662 N N . THR A 1 86 ? -12.127 -2.174 17.668 1.00 85.12 86 THR A N 1
ATOM 663 C CA . THR A 1 86 ? -12.054 -3.384 16.859 1.00 85.12 86 THR A CA 1
ATOM 664 C C . THR A 1 86 ? -12.142 -3.046 15.369 1.00 85.12 86 THR A C 1
ATOM 666 O O . THR A 1 86 ? -12.961 -2.229 14.939 1.00 85.12 86 THR A O 1
ATOM 669 N N . GLY A 1 87 ? -11.260 -3.663 14.580 1.00 84.56 87 GLY A N 1
ATOM 670 C CA . GLY A 1 87 ? -11.231 -3.545 13.121 1.00 84.56 87 GLY A CA 1
ATOM 671 C C . GLY A 1 87 ? -10.604 -2.268 12.555 1.00 84.56 87 GLY A C 1
ATOM 672 O O . GLY A 1 87 ? -10.627 -2.106 11.341 1.00 84.56 87 GLY A O 1
ATOM 673 N N . GLY A 1 88 ? -10.071 -1.366 13.389 1.00 94.38 88 GLY A N 1
ATOM 674 C CA . GLY A 1 88 ? -9.274 -0.227 12.924 1.00 94.38 88 GLY A CA 1
ATOM 675 C C . GLY A 1 88 ? -7.806 -0.615 12.767 1.00 94.38 88 GLY A C 1
ATOM 676 O O . GLY A 1 88 ? -7.181 -0.987 13.758 1.00 94.38 88 GLY A O 1
ATOM 677 N N . VAL A 1 89 ? -7.257 -0.510 11.559 1.00 95.94 89 VAL A N 1
ATOM 678 C CA . VAL A 1 89 ? -5.901 -0.966 11.222 1.00 95.94 89 VAL A CA 1
ATOM 679 C C . VAL A 1 89 ? -5.168 0.082 10.382 1.00 95.94 89 VAL A C 1
ATOM 681 O O . VAL A 1 89 ? -5.746 0.681 9.474 1.00 95.94 89 VAL A O 1
ATOM 684 N N . LEU A 1 90 ? -3.883 0.294 10.659 1.00 95.44 90 LEU A N 1
ATOM 685 C CA . LEU A 1 90 ? -2.957 0.929 9.720 1.00 95.44 90 LEU A CA 1
ATOM 686 C C . LEU A 1 90 ? -2.044 -0.152 9.145 1.00 95.44 90 LEU A C 1
ATOM 688 O O . LEU A 1 90 ? -1.528 -0.988 9.886 1.00 95.44 90 LEU A O 1
ATOM 692 N N . ILE A 1 91 ? -1.837 -0.122 7.836 1.00 95.00 91 ILE A N 1
ATOM 693 C CA . ILE A 1 91 ? -0.870 -0.969 7.145 1.00 95.00 91 ILE A CA 1
ATOM 694 C C . ILE A 1 91 ? 0.216 -0.038 6.635 1.00 95.00 91 ILE A C 1
ATOM 696 O O . ILE A 1 91 ? -0.018 0.756 5.724 1.00 95.00 91 ILE A O 1
ATOM 700 N N . ARG A 1 92 ? 1.384 -0.104 7.268 1.00 93.06 92 ARG A N 1
A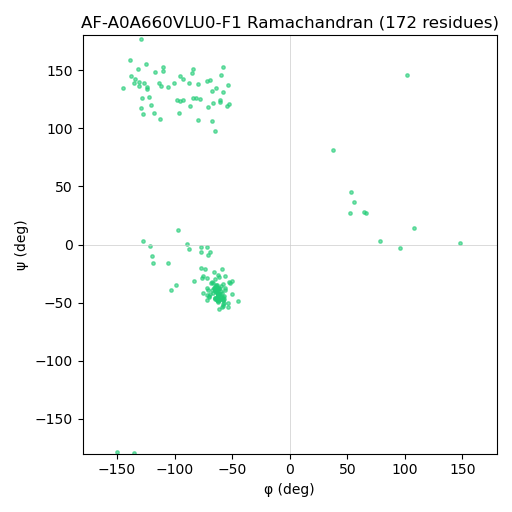TOM 701 C CA . ARG A 1 92 ? 2.533 0.724 6.919 1.00 93.06 92 ARG A CA 1
ATOM 702 C C . ARG A 1 92 ? 3.487 -0.051 6.027 1.00 93.06 92 ARG A C 1
ATOM 704 O O . ARG A 1 92 ? 3.938 -1.120 6.432 1.00 93.06 92 ARG A O 1
ATOM 711 N N . MET A 1 93 ? 3.800 0.495 4.860 1.00 92.44 93 MET A N 1
ATOM 712 C CA . MET A 1 93 ? 4.812 -0.058 3.956 1.00 92.44 93 MET A CA 1
ATOM 713 C C . MET A 1 93 ? 6.203 0.435 4.338 1.00 92.44 93 MET A C 1
ATOM 715 O O . MET A 1 93 ? 6.337 1.547 4.846 1.00 92.44 93 MET A O 1
ATOM 719 N N . ARG A 1 94 ? 7.219 -0.401 4.109 1.00 89.19 94 ARG A N 1
ATOM 720 C CA . ARG A 1 94 ? 8.628 -0.080 4.344 1.00 89.19 94 ARG A CA 1
ATOM 721 C C . ARG A 1 94 ? 9.506 -0.604 3.198 1.00 89.19 94 ARG A C 1
ATOM 723 O O . ARG A 1 94 ? 9.232 -1.694 2.690 1.00 89.19 94 ARG A O 1
ATOM 730 N N . PRO A 1 95 ? 10.587 0.107 2.827 1.00 84.62 95 PRO A N 1
ATOM 731 C CA . PRO A 1 95 ? 11.010 1.406 3.369 1.00 84.62 95 PRO A CA 1
ATOM 732 C C . PRO A 1 95 ? 10.093 2.558 2.934 1.00 84.62 95 PRO A C 1
ATOM 734 O O . PRO A 1 95 ? 9.765 3.409 3.748 1.00 84.62 95 PRO A O 1
ATOM 737 N N . ASP A 1 96 ? 9.637 2.531 1.689 1.00 89.56 96 ASP A N 1
ATOM 738 C CA . ASP A 1 96 ? 8.540 3.325 1.150 1.00 89.56 96 ASP A CA 1
ATOM 739 C C . ASP A 1 96 ? 7.854 2.549 0.018 1.00 89.56 96 ASP A C 1
ATOM 741 O O . ASP A 1 96 ? 8.224 1.399 -0.249 1.00 89.56 96 ASP A O 1
ATOM 745 N N . PHE A 1 97 ? 6.839 3.121 -0.631 1.00 92.00 97 PHE A N 1
ATOM 746 C CA . PHE A 1 97 ? 6.118 2.451 -1.710 1.00 92.00 97 PHE A CA 1
ATOM 747 C C . PHE A 1 97 ? 7.056 2.023 -2.846 1.00 92.00 97 PHE A C 1
ATOM 749 O O . PHE A 1 97 ? 7.024 0.867 -3.274 1.00 92.00 97 PHE A O 1
ATOM 756 N N . GLU A 1 98 ? 7.901 2.925 -3.347 1.00 93.94 98 GLU A N 1
ATOM 757 C CA . GLU A 1 98 ? 8.796 2.611 -4.459 1.00 93.94 98 GLU A CA 1
ATOM 758 C C . GLU A 1 98 ? 9.866 1.590 -4.084 1.00 93.94 98 GLU A C 1
ATOM 760 O O . GLU A 1 98 ? 10.120 0.664 -4.860 1.00 93.94 98 GLU A O 1
ATOM 765 N N . GLY A 1 99 ? 10.453 1.709 -2.894 1.00 92.94 99 GLY A N 1
ATOM 766 C CA . GLY A 1 99 ? 11.435 0.758 -2.394 1.00 92.94 99 GLY A CA 1
ATOM 767 C C . GLY A 1 99 ? 10.822 -0.618 -2.163 1.00 92.94 99 GLY A C 1
ATOM 768 O O . GLY A 1 99 ? 11.435 -1.627 -2.514 1.00 92.94 99 GLY A O 1
ATOM 769 N N . LEU A 1 100 ? 9.587 -0.677 -1.653 1.00 93.81 100 LEU A N 1
ATOM 770 C CA . LEU A 1 100 ? 8.819 -1.916 -1.551 1.00 93.81 100 LEU A CA 1
ATOM 771 C C . LEU A 1 100 ? 8.633 -2.550 -2.934 1.00 93.81 100 LEU A C 1
ATOM 773 O O . LEU A 1 100 ? 8.988 -3.711 -3.125 1.00 93.81 100 LEU A O 1
ATOM 777 N N . VAL A 1 101 ? 8.116 -1.796 -3.908 1.00 94.88 101 VAL A N 1
ATOM 778 C CA . VAL A 1 101 ? 7.854 -2.306 -5.263 1.00 94.88 101 VAL A CA 1
ATOM 779 C C . VAL A 1 101 ? 9.130 -2.843 -5.909 1.00 94.88 101 VAL A C 1
ATOM 781 O O . VAL A 1 101 ? 9.122 -3.965 -6.413 1.00 94.88 101 VAL A O 1
ATOM 784 N N . VAL A 1 102 ? 10.234 -2.094 -5.861 1.00 95.12 102 VAL A N 1
ATOM 785 C CA . VAL A 1 102 ? 11.509 -2.512 -6.465 1.00 95.12 102 VAL A CA 1
ATOM 786 C C . VAL A 1 102 ? 12.075 -3.766 -5.797 1.00 95.12 102 VAL A C 1
ATOM 788 O O . VAL A 1 102 ? 12.557 -4.660 -6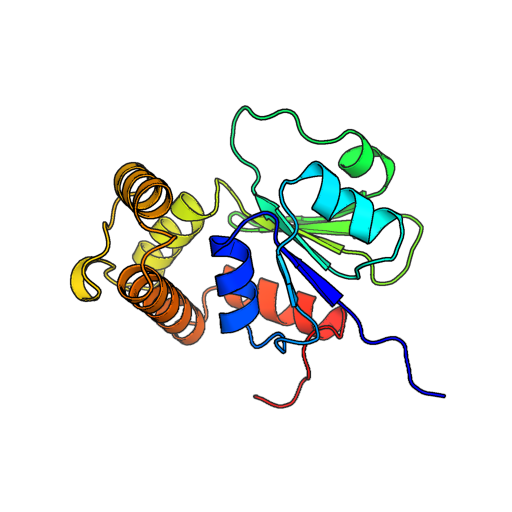.494 1.00 95.12 102 VAL A O 1
ATOM 791 N N . ARG A 1 1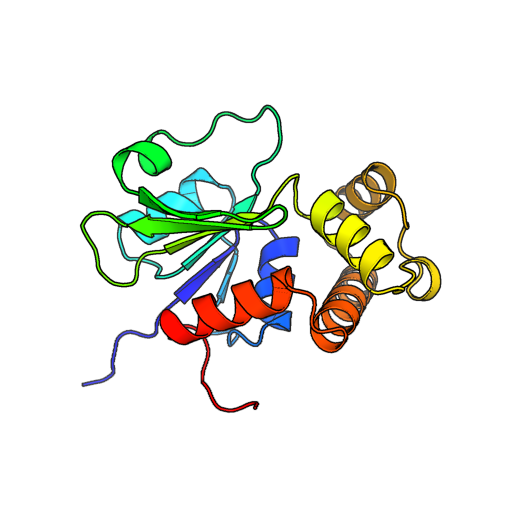03 ? 11.992 -3.880 -4.465 1.00 94.06 103 ARG A N 1
ATOM 792 C CA . ARG A 1 103 ? 12.424 -5.093 -3.746 1.00 94.06 103 ARG A CA 1
ATOM 793 C C . ARG A 1 103 ? 11.607 -6.311 -4.160 1.00 94.06 103 ARG A C 1
ATOM 795 O O . ARG A 1 103 ? 12.190 -7.318 -4.552 1.00 94.06 103 ARG A O 1
ATOM 802 N N . LEU A 1 104 ? 10.281 -6.182 -4.174 1.00 94.75 104 LEU A N 1
ATOM 803 C CA . LEU A 1 104 ? 9.392 -7.272 -4.577 1.00 94.75 104 LEU A CA 1
ATOM 804 C C . LEU A 1 104 ? 9.624 -7.696 -6.031 1.00 94.75 104 LEU A C 1
ATOM 806 O O . LEU A 1 104 ? 9.591 -8.886 -6.325 1.00 94.75 104 LEU A O 1
ATOM 810 N N . CYS A 1 105 ? 9.908 -6.753 -6.934 1.00 95.38 105 CYS A N 1
ATOM 811 C CA . CYS A 1 105 ? 10.268 -7.059 -8.321 1.00 95.38 105 CYS A CA 1
ATOM 812 C C . CYS A 1 105 ? 11.508 -7.957 -8.396 1.00 95.38 105 CYS A C 1
ATOM 814 O O . CYS A 1 105 ? 11.485 -8.992 -9.062 1.00 95.38 105 CYS A O 1
ATOM 816 N N . ARG A 1 106 ? 12.566 -7.605 -7.654 1.00 94.31 106 ARG A N 1
ATOM 817 C CA . ARG A 1 106 ? 13.814 -8.384 -7.599 1.00 94.31 106 ARG A CA 1
ATOM 818 C C . ARG A 1 106 ? 13.591 -9.787 -7.034 1.00 94.31 106 ARG A C 1
ATOM 820 O O . ARG A 1 106 ? 14.127 -10.748 -7.572 1.00 94.31 106 ARG A O 1
ATOM 827 N N . GLU A 1 107 ? 12.796 -9.904 -5.978 1.00 93.50 107 GLU A N 1
ATOM 828 C CA . GLU A 1 107 ? 12.510 -11.182 -5.310 1.00 93.50 107 GLU A CA 1
ATOM 829 C C . GLU A 1 107 ? 11.605 -12.096 -6.137 1.00 93.50 107 GLU A C 1
ATOM 831 O O . GLU A 1 107 ? 11.804 -13.308 -6.160 1.00 93.50 107 GLU A O 1
ATOM 836 N N . CYS A 1 108 ? 10.627 -11.521 -6.839 1.00 93.69 108 CYS A N 1
ATOM 837 C CA . CYS A 1 108 ? 9.667 -12.265 -7.652 1.00 93.69 108 CYS A CA 1
ATOM 838 C C . CYS A 1 108 ? 10.153 -12.515 -9.087 1.00 93.69 108 CYS A C 1
ATOM 840 O O . CYS A 1 108 ? 9.445 -13.157 -9.859 1.00 93.69 108 CYS A O 1
ATOM 842 N N . GLY A 1 109 ? 11.321 -11.987 -9.472 1.00 94.56 109 GLY A N 1
ATOM 843 C CA . GLY A 1 109 ? 11.817 -12.060 -10.848 1.00 94.56 109 GLY A CA 1
ATOM 844 C C . GLY A 1 109 ? 10.946 -11.301 -11.857 1.00 94.56 109 GLY A C 1
ATOM 845 O O . GLY A 1 109 ? 10.901 -11.679 -13.023 1.00 94.56 109 GLY A O 1
ATOM 846 N N . VAL A 1 110 ? 10.240 -10.256 -11.416 1.00 95.25 110 VAL A N 1
ATOM 847 C CA . VAL A 1 110 ? 9.437 -9.375 -12.277 1.00 95.25 110 VAL A CA 1
ATOM 848 C C . VAL A 1 110 ? 10.307 -8.193 -12.690 1.00 95.25 110 VAL A C 1
ATOM 850 O O . VAL A 1 110 ? 10.818 -7.492 -11.820 1.00 95.25 110 VAL A O 1
ATOM 853 N N . ASP A 1 111 ? 10.468 -7.942 -13.990 1.00 95.44 111 ASP A N 1
ATOM 854 C CA . ASP A 1 111 ? 11.260 -6.810 -14.483 1.00 95.44 111 ASP A CA 1
ATOM 855 C C . ASP A 1 111 ? 10.369 -5.593 -14.813 1.00 95.44 111 ASP A C 1
ATOM 857 O O . ASP A 1 111 ? 9.596 -5.629 -15.777 1.00 95.44 111 ASP A O 1
ATOM 861 N N . PRO A 1 112 ? 10.479 -4.471 -14.069 1.00 95.88 112 PRO A N 1
ATOM 862 C CA . PRO A 1 112 ? 9.753 -3.238 -14.376 1.00 95.88 112 PRO A CA 1
ATOM 863 C C . PRO A 1 112 ? 10.000 -2.709 -15.795 1.00 95.88 112 PRO A C 1
ATOM 865 O O . PRO A 1 112 ? 9.120 -2.048 -16.363 1.00 95.88 112 PRO A O 1
ATOM 868 N N . ALA A 1 113 ? 11.162 -3.001 -16.389 1.00 95.38 113 ALA A N 1
ATOM 869 C CA . ALA A 1 113 ? 11.523 -2.524 -17.718 1.00 95.38 113 ALA A CA 1
ATOM 870 C C . ALA A 1 113 ? 10.618 -3.100 -18.819 1.00 95.38 113 ALA A C 1
ATOM 872 O O . ALA A 1 113 ? 10.330 -2.393 -19.790 1.00 95.38 113 ALA A O 1
ATOM 873 N N . GLU A 1 114 ? 10.078 -4.311 -18.642 1.00 96.38 114 GLU A N 1
ATOM 874 C CA . GLU A 1 114 ? 9.090 -4.908 -19.558 1.00 96.38 114 GLU A CA 1
ATOM 875 C C . GLU A 1 114 ? 7.808 -4.070 -19.646 1.00 96.38 114 GLU A C 1
ATOM 877 O O . GLU A 1 114 ? 7.142 -4.010 -20.680 1.00 96.38 114 GLU A O 1
ATOM 882 N N . LEU A 1 115 ? 7.497 -3.340 -18.574 1.00 95.50 115 LEU A N 1
ATOM 883 C CA . LEU A 1 115 ? 6.387 -2.397 -18.506 1.00 95.50 115 LEU A CA 1
ATOM 884 C C . LEU A 1 115 ? 6.834 -0.957 -18.761 1.00 95.50 115 LEU A C 1
ATOM 886 O O . LEU A 1 115 ? 6.060 -0.031 -18.536 1.00 95.50 115 LEU A O 1
ATOM 890 N N . SER A 1 116 ? 8.058 -0.731 -19.248 1.00 96.00 116 SER A N 1
ATOM 891 C CA . SER A 1 116 ? 8.646 0.602 -19.432 1.00 96.00 116 SER A CA 1
ATOM 892 C C . SER A 1 116 ? 8.652 1.440 -18.144 1.00 96.00 116 SER A C 1
ATOM 894 O O . SER A 1 116 ? 8.402 2.652 -18.188 1.00 96.00 116 SER A O 1
ATOM 896 N N . LEU A 1 117 ? 8.876 0.799 -16.997 1.00 97.00 117 LEU A N 1
ATOM 897 C CA . LEU A 1 117 ? 9.070 1.438 -15.699 1.00 97.00 117 LEU A CA 1
ATOM 898 C C . LEU A 1 117 ? 10.532 1.284 -15.252 1.00 97.00 117 LEU A C 1
ATOM 900 O O . LEU A 1 117 ? 11.198 0.335 -15.660 1.00 97.00 117 LEU A O 1
ATOM 904 N N . PRO A 1 118 ? 11.059 2.202 -14.427 1.00 97.00 118 PRO A N 1
ATOM 905 C CA . PRO A 1 118 ? 12.408 2.055 -13.895 1.00 97.00 118 PRO A CA 1
ATOM 906 C C . PRO A 1 118 ? 12.512 0.904 -12.890 1.00 97.00 118 PRO A C 1
ATOM 908 O O . PRO A 1 118 ? 11.639 0.749 -12.038 1.00 97.00 118 PRO A O 1
ATOM 911 N N . SER A 1 119 ? 13.626 0.173 -12.938 1.00 95.94 119 SER A N 1
ATOM 912 C CA . SER A 1 119 ? 13.931 -0.926 -12.007 1.00 95.94 119 SER A CA 1
ATOM 913 C C . SER A 1 119 ? 14.687 -0.477 -10.744 1.00 95.94 119 SER A C 1
ATOM 915 O O . SER A 1 119 ? 14.982 -1.295 -9.879 1.00 95.94 119 SER A O 1
ATOM 917 N N . GLU A 1 120 ? 14.978 0.823 -10.620 1.00 96.25 120 GLU A N 1
ATOM 918 C CA . GLU A 1 120 ? 15.660 1.425 -9.467 1.00 96.25 120 GLU A CA 1
ATOM 919 C C . GLU A 1 120 ? 14.736 2.378 -8.701 1.00 96.25 120 GLU A C 1
ATOM 921 O O . GLU A 1 120 ? 14.016 3.176 -9.307 1.00 96.25 120 GLU A O 1
ATOM 926 N N . GLU A 1 121 ? 14.807 2.330 -7.367 1.00 94.19 121 GLU A N 1
ATOM 927 C CA . GLU A 1 121 ? 13.903 3.026 -6.436 1.00 94.19 121 GLU A CA 1
ATOM 928 C C . GLU A 1 121 ? 13.815 4.535 -6.712 1.00 94.19 121 GLU A C 1
ATOM 930 O O . GLU A 1 121 ? 12.733 5.062 -6.969 1.00 94.19 121 GLU A O 1
ATOM 935 N N . ASP A 1 122 ? 14.952 5.234 -6.756 1.00 94.38 122 ASP A N 1
ATOM 936 C CA . ASP A 1 122 ? 14.984 6.686 -6.986 1.00 94.38 122 ASP A CA 1
ATOM 937 C C . ASP A 1 122 ? 14.448 7.091 -8.362 1.00 94.38 122 ASP A C 1
ATOM 939 O O . ASP A 1 122 ? 13.827 8.149 -8.525 1.00 94.38 122 ASP A O 1
ATOM 943 N N . ALA A 1 123 ? 14.691 6.258 -9.374 1.00 96.44 123 ALA A N 1
ATOM 944 C CA . ALA A 1 123 ? 14.199 6.504 -10.718 1.00 96.44 123 ALA A CA 1
ATOM 945 C C . ALA A 1 123 ? 12.682 6.296 -10.786 1.00 96.44 123 ALA A C 1
ATOM 947 O O . ALA A 1 123 ? 11.984 7.139 -11.353 1.00 96.44 123 ALA A O 1
ATOM 948 N N . LEU A 1 124 ? 12.170 5.230 -10.161 1.00 95.94 124 LEU A N 1
ATOM 949 C CA . LEU A 1 124 ? 10.740 4.957 -10.061 1.00 95.94 124 LEU A CA 1
ATOM 950 C C . LEU A 1 124 ? 10.023 6.078 -9.301 1.00 95.94 124 LEU A C 1
ATOM 952 O O . LEU A 1 124 ? 9.039 6.624 -9.802 1.00 95.94 124 LEU A O 1
ATOM 956 N N . ARG A 1 125 ? 10.578 6.503 -8.161 1.00 94.12 125 ARG A N 1
ATOM 957 C CA . ARG A 1 125 ? 10.069 7.614 -7.343 1.00 94.12 125 ARG A CA 1
ATOM 958 C C . ARG A 1 125 ? 9.979 8.908 -8.145 1.00 94.12 125 ARG A C 1
ATOM 960 O O . ARG A 1 125 ? 8.975 9.622 -8.090 1.00 94.12 125 ARG A O 1
ATOM 967 N N . ARG A 1 126 ? 11.012 9.225 -8.932 1.00 95.62 126 ARG A N 1
ATOM 968 C CA . ARG A 1 126 ? 11.014 10.401 -9.815 1.00 95.62 126 ARG A CA 1
ATOM 969 C C . ARG A 1 126 ? 9.924 10.313 -10.884 1.00 95.62 126 ARG A C 1
ATOM 971 O O . ARG A 1 126 ? 9.194 11.288 -11.066 1.00 95.62 126 ARG A O 1
ATOM 978 N N . GLU A 1 127 ? 9.800 9.177 -11.568 1.00 96.06 127 GLU A N 1
ATOM 979 C CA . GLU A 1 127 ? 8.773 8.983 -12.599 1.00 96.06 127 GLU A CA 1
ATOM 980 C C . GLU A 1 127 ? 7.360 9.079 -12.009 1.00 96.06 127 GLU A C 1
ATOM 982 O O . GLU A 1 127 ? 6.518 9.777 -12.572 1.00 96.06 127 GLU A O 1
ATOM 987 N N . ILE A 1 128 ? 7.104 8.462 -10.849 1.00 94.31 128 ILE A N 1
ATOM 988 C CA . ILE A 1 128 ? 5.814 8.550 -10.150 1.00 94.31 128 ILE A CA 1
ATOM 989 C C . ILE A 1 128 ? 5.483 10.006 -9.835 1.00 94.31 128 ILE A C 1
ATOM 991 O O . ILE A 1 128 ? 4.434 10.499 -10.254 1.00 94.31 128 ILE A O 1
ATOM 995 N N . ARG A 1 129 ? 6.395 10.739 -9.188 1.00 92.25 129 ARG A N 1
ATOM 996 C CA . ARG A 1 129 ? 6.177 12.156 -8.851 1.00 92.25 129 ARG A CA 1
ATOM 997 C C . ARG A 1 129 ? 5.846 13.014 -10.073 1.00 92.25 129 ARG A C 1
ATOM 999 O O . ARG A 1 129 ? 5.026 13.920 -9.971 1.00 92.25 129 ARG A O 1
ATOM 1006 N N . GLN A 1 130 ? 6.471 12.739 -11.215 1.00 95.06 130 GLN A N 1
ATOM 1007 C CA . GLN A 1 130 ? 6.285 13.522 -12.438 1.00 95.06 130 GLN A CA 1
ATOM 1008 C C . GLN A 1 130 ? 5.050 13.107 -13.246 1.00 95.06 130 GLN A C 1
ATOM 1010 O O . GLN A 1 130 ? 4.460 13.939 -13.935 1.00 95.06 130 GLN A O 1
ATOM 1015 N N . ARG A 1 131 ? 4.670 11.825 -13.206 1.00 95.88 131 ARG A N 1
ATOM 1016 C CA . ARG A 1 131 ? 3.768 11.229 -14.204 1.00 95.88 131 ARG A CA 1
ATOM 1017 C C . ARG A 1 131 ? 2.566 10.505 -13.622 1.00 95.88 131 ARG A C 1
ATOM 1019 O O . ARG A 1 131 ? 1.762 10.005 -14.398 1.00 95.88 131 ARG A O 1
ATOM 1026 N N . ILE A 1 132 ? 2.357 10.488 -12.305 1.00 92.06 132 ILE A N 1
ATOM 1027 C CA . ILE A 1 132 ? 1.178 9.834 -11.705 1.00 92.06 132 ILE A CA 1
ATOM 1028 C C . ILE A 1 132 ? -0.165 10.411 -12.198 1.00 92.06 132 ILE A C 1
ATOM 1030 O O . ILE A 1 132 ? -1.189 9.733 -12.148 1.00 92.06 132 ILE A O 1
ATOM 1034 N N . GLY A 1 133 ? -0.179 11.642 -12.724 1.00 91.25 133 GLY A N 1
ATOM 1035 C CA . GLY A 1 133 ? -1.347 12.226 -13.396 1.00 91.25 133 GLY A CA 1
ATOM 1036 C C . GLY A 1 133 ? -1.630 11.657 -14.795 1.00 91.25 133 GLY A C 1
ATOM 1037 O O . GLY A 1 133 ? -2.764 11.735 -15.268 1.00 91.25 133 GLY A O 1
ATOM 1038 N N . ASP A 1 134 ? -0.634 11.058 -15.454 1.00 95.94 134 ASP A N 1
ATOM 1039 C CA . ASP A 1 134 ? -0.777 10.437 -16.769 1.00 95.94 134 ASP A CA 1
ATOM 1040 C C . ASP A 1 134 ? -1.444 9.061 -16.651 1.00 95.94 134 ASP A C 1
ATOM 1042 O O . ASP A 1 134 ? -0.994 8.165 -15.932 1.00 95.94 134 ASP A O 1
ATOM 1046 N N . ARG A 1 135 ? -2.535 8.866 -17.398 1.00 95.19 135 ARG A N 1
ATOM 1047 C CA . ARG A 1 135 ? -3.297 7.612 -17.368 1.00 95.19 135 ARG A CA 1
ATOM 1048 C C . ARG A 1 135 ? -2.447 6.421 -17.812 1.00 95.19 135 ARG A C 1
ATOM 1050 O O . ARG A 1 135 ? -2.489 5.394 -17.147 1.00 95.19 135 ARG A O 1
ATOM 1057 N N . ARG A 1 136 ? -1.661 6.563 -18.885 1.00 95.94 13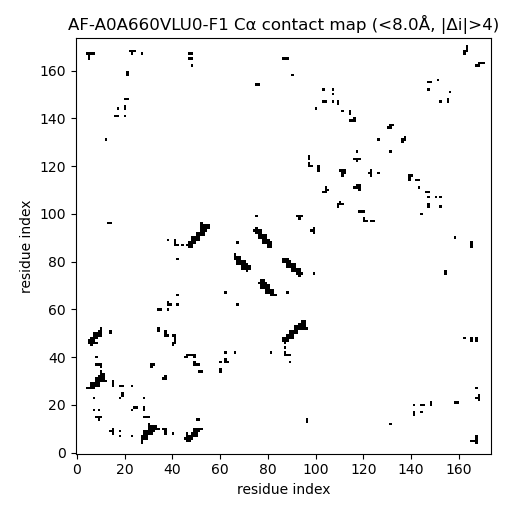6 ARG A N 1
ATOM 1058 C CA . ARG A 1 136 ? -0.847 5.456 -19.415 1.00 95.94 136 ARG A CA 1
ATOM 1059 C C . ARG A 1 136 ? 0.246 5.048 -18.433 1.00 95.94 136 ARG A C 1
ATOM 1061 O O . ARG A 1 136 ? 0.559 3.871 -18.308 1.00 95.94 136 ARG A O 1
ATOM 1068 N N . PHE A 1 137 ? 0.838 6.008 -17.730 1.00 96.44 137 PHE A N 1
ATOM 1069 C CA . PHE A 1 137 ? 1.769 5.734 -16.643 1.00 96.44 137 PHE A CA 1
ATOM 1070 C C . PHE A 1 137 ? 1.095 4.971 -15.494 1.00 96.44 137 PHE A C 1
ATOM 1072 O O . PHE A 1 137 ? 1.620 3.943 -15.073 1.00 96.44 137 PHE A O 1
ATOM 1079 N N . ARG A 1 138 ? -0.098 5.391 -15.048 1.00 95.31 138 ARG A N 1
ATOM 1080 C CA . ARG A 1 138 ? -0.852 4.653 -14.015 1.00 95.31 138 ARG A CA 1
ATOM 1081 C C . ARG A 1 138 ? -1.197 3.227 -14.430 1.00 95.31 138 ARG A C 1
ATOM 1083 O O . ARG A 1 138 ? -1.086 2.331 -13.602 1.00 95.31 138 ARG A O 1
ATOM 1090 N N . ASP A 1 139 ? -1.573 3.015 -15.688 1.00 96.44 139 ASP A N 1
ATOM 1091 C CA . ASP A 1 139 ? -1.875 1.677 -16.207 1.00 96.44 139 ASP A CA 1
ATOM 1092 C C . ASP A 1 139 ? -0.631 0.768 -16.150 1.00 96.44 139 ASP A C 1
ATOM 1094 O O . ASP A 1 139 ? -0.731 -0.390 -15.752 1.00 96.44 139 ASP A O 1
ATOM 1098 N N . ARG A 1 140 ? 0.564 1.303 -16.439 1.00 97.38 140 ARG A N 1
ATOM 1099 C CA . ARG A 1 140 ? 1.831 0.563 -16.287 1.00 97.38 140 ARG A CA 1
ATOM 1100 C C . ARG A 1 140 ? 2.131 0.210 -14.832 1.00 97.38 140 ARG A C 1
ATOM 1102 O O . ARG A 1 140 ? 2.440 -0.942 -14.546 1.00 97.38 140 ARG A O 1
ATOM 1109 N N . VAL A 1 141 ? 1.993 1.168 -13.910 1.00 96.81 141 VAL A N 1
ATOM 1110 C CA . VAL A 1 141 ? 2.178 0.915 -12.466 1.00 96.81 141 VAL A CA 1
ATOM 1111 C C . VAL A 1 141 ? 1.181 -0.133 -11.971 1.00 96.81 141 VAL A C 1
ATOM 1113 O O . VAL A 1 141 ? 1.554 -1.053 -11.252 1.00 96.81 141 VAL A O 1
ATOM 1116 N N . ARG A 1 142 ? -0.082 -0.047 -12.400 1.00 96.62 142 ARG A N 1
ATOM 1117 C CA . ARG A 1 142 ? -1.113 -1.037 -12.077 1.00 96.62 142 ARG A CA 1
ATOM 1118 C C . ARG A 1 142 ? -0.731 -2.435 -12.563 1.00 96.62 142 ARG A C 1
ATOM 1120 O O . ARG A 1 142 ? -0.875 -3.384 -11.802 1.00 96.62 142 ARG A O 1
ATOM 1127 N N . ASN A 1 143 ? -0.261 -2.561 -13.802 1.00 97.00 143 ASN A N 1
ATOM 1128 C CA . ASN A 1 143 ? 0.149 -3.849 -14.361 1.00 97.00 143 ASN A CA 1
ATOM 1129 C C . ASN A 1 143 ? 1.344 -4.441 -13.604 1.00 97.00 143 ASN A C 1
ATOM 1131 O O . ASN A 1 143 ? 1.369 -5.644 -13.372 1.00 97.00 143 ASN A O 1
ATOM 1135 N N . LEU A 1 144 ? 2.276 -3.600 -13.144 1.00 96.69 144 LEU A N 1
ATOM 1136 C CA . LEU A 1 144 ? 3.390 -4.049 -12.309 1.00 96.69 144 LEU A CA 1
ATOM 1137 C C . LEU A 1 144 ? 2.890 -4.618 -10.976 1.00 96.69 144 LEU A C 1
ATOM 1139 O O . LEU A 1 144 ? 3.268 -5.715 -10.582 1.00 96.69 144 LEU A O 1
ATOM 1143 N N . LEU A 1 145 ? 1.985 -3.903 -10.304 1.00 96.25 145 LEU A N 1
ATOM 1144 C CA . LEU A 1 145 ? 1.381 -4.370 -9.055 1.00 96.25 145 LEU A CA 1
ATOM 1145 C C . LEU A 1 145 ? 0.561 -5.657 -9.246 1.00 96.25 145 LEU A C 1
ATOM 1147 O O . LEU A 1 145 ? 0.536 -6.492 -8.347 1.00 96.25 145 LEU A O 1
ATOM 1151 N N . LEU A 1 146 ? -0.106 -5.830 -10.393 1.00 95.50 146 LEU A N 1
ATOM 1152 C CA . LEU A 1 146 ? -0.807 -7.074 -10.730 1.00 95.50 146 LEU A CA 1
ATOM 1153 C C . LEU A 1 146 ? 0.170 -8.242 -10.887 1.00 95.50 146 LEU A C 1
ATOM 1155 O O . LEU A 1 146 ? -0.058 -9.283 -10.281 1.00 95.50 146 LEU A O 1
ATOM 1159 N N . ALA A 1 147 ? 1.276 -8.050 -11.610 1.00 94.88 147 ALA A N 1
ATOM 1160 C CA . ALA A 1 147 ? 2.309 -9.075 -11.750 1.00 94.88 147 ALA A CA 1
ATOM 1161 C C . ALA A 1 147 ? 2.892 -9.484 -10.383 1.00 94.88 147 ALA A C 1
ATOM 1163 O O . ALA A 1 147 ? 3.040 -10.669 -10.094 1.00 94.88 147 ALA A O 1
ATOM 1164 N N . LEU A 1 148 ? 3.141 -8.514 -9.495 1.00 94.25 148 LEU A N 1
ATOM 1165 C CA . LEU A 1 148 ? 3.598 -8.783 -8.126 1.00 94.25 148 LEU A CA 1
ATOM 1166 C C . LEU A 1 148 ? 2.550 -9.517 -7.276 1.00 94.25 148 LEU A C 1
ATOM 1168 O O . LEU A 1 148 ? 2.903 -10.392 -6.483 1.00 94.25 148 LEU A O 1
ATOM 1172 N N . LYS A 1 149 ? 1.263 -9.193 -7.448 1.00 93.75 149 LYS A N 1
ATOM 1173 C CA . LYS A 1 149 ? 0.161 -9.918 -6.801 1.00 93.75 149 LYS A CA 1
ATOM 1174 C C . LYS A 1 149 ? 0.108 -11.374 -7.266 1.00 93.75 149 LYS A C 1
ATOM 1176 O O . LYS A 1 149 ? -0.034 -12.271 -6.440 1.00 93.75 149 LYS A O 1
ATOM 1181 N N . GLU A 1 150 ? 0.229 -11.611 -8.569 1.00 93.50 150 GLU A N 1
ATOM 1182 C CA . GLU A 1 150 ? 0.203 -12.950 -9.172 1.00 93.50 150 GLU A CA 1
ATOM 1183 C C . GLU A 1 150 ? 1.413 -13.798 -8.766 1.00 93.50 150 GLU A C 1
ATOM 1185 O O . GLU A 1 150 ? 1.270 -15.002 -8.551 1.00 93.50 150 GLU A O 1
ATOM 1190 N N . ALA A 1 151 ? 2.571 -13.166 -8.560 1.00 91.44 151 ALA A N 1
ATOM 1191 C CA . ALA A 1 151 ? 3.768 -13.808 -8.021 1.00 91.44 151 ALA A CA 1
ATOM 1192 C C . ALA A 1 151 ? 3.647 -14.212 -6.535 1.00 91.44 151 ALA A C 1
ATOM 1194 O O . ALA A 1 151 ? 4.526 -14.900 -6.020 1.00 91.44 151 ALA A O 1
ATOM 1195 N N . LYS A 1 152 ? 2.555 -13.827 -5.851 1.00 83.31 152 LYS A N 1
ATOM 1196 C CA . LYS A 1 152 ? 2.231 -14.189 -4.457 1.00 83.31 152 LYS A CA 1
ATOM 1197 C C . LYS A 1 152 ? 3.349 -13.885 -3.459 1.00 83.31 152 LYS A C 1
ATOM 1199 O O . LYS A 1 152 ? 3.635 -14.695 -2.579 1.00 83.31 152 LYS A O 1
ATOM 1204 N N . SER A 1 153 ? 3.953 -12.702 -3.553 1.00 84.38 153 SER A N 1
ATOM 1205 C CA . SER A 1 153 ? 4.932 -12.284 -2.549 1.00 84.38 153 SER A CA 1
ATOM 1206 C C . SER A 1 153 ? 4.330 -12.259 -1.137 1.00 84.38 153 SER A C 1
ATOM 1208 O O . SER A 1 153 ? 3.126 -12.034 -0.951 1.00 84.38 153 SER A O 1
ATOM 1210 N N . ASP A 1 154 ? 5.169 -12.451 -0.119 1.00 85.25 154 ASP A N 1
ATOM 1211 C CA . ASP A 1 154 ? 4.737 -12.445 1.284 1.00 85.25 154 ASP A CA 1
ATOM 1212 C C . ASP A 1 154 ? 4.060 -11.124 1.679 1.00 85.25 154 ASP A C 1
ATOM 1214 O O . ASP A 1 154 ? 3.092 -11.112 2.450 1.00 85.25 154 ASP A O 1
ATOM 1218 N N . ALA A 1 155 ? 4.519 -10.008 1.104 1.00 89.75 155 ALA A N 1
ATOM 1219 C CA . ALA A 1 155 ? 3.915 -8.695 1.290 1.00 89.75 155 ALA A CA 1
ATOM 1220 C C . ALA A 1 155 ? 2.473 -8.652 0.761 1.00 89.75 155 ALA A C 1
ATOM 1222 O O . ALA A 1 155 ? 1.563 -8.246 1.487 1.00 89.75 155 ALA A O 1
ATOM 1223 N N . PHE A 1 156 ? 2.237 -9.112 -0.473 1.00 90.88 156 PHE A N 1
ATOM 1224 C CA . PHE A 1 156 ? 0.895 -9.132 -1.062 1.00 90.88 156 PHE A CA 1
ATOM 1225 C C . PHE A 1 156 ? -0.030 -10.120 -0.346 1.00 90.88 156 PHE A C 1
ATOM 1227 O O . PHE A 1 156 ? -1.181 -9.780 -0.078 1.00 90.88 156 PHE A O 1
ATOM 1234 N N . THR A 1 157 ? 0.484 -11.283 0.055 1.00 89.12 157 THR A N 1
ATOM 1235 C CA . THR A 1 157 ? -0.264 -12.274 0.846 1.00 89.12 157 THR A CA 1
ATOM 1236 C C . THR A 1 157 ? -0.678 -11.708 2.208 1.00 89.12 157 THR A C 1
ATOM 1238 O O . THR A 1 157 ? -1.823 -11.852 2.645 1.00 89.12 157 THR A O 1
ATOM 1241 N N . THR A 1 158 ? 0.234 -11.006 2.884 1.00 90.06 158 THR A N 1
ATOM 1242 C CA . THR A 1 158 ? -0.052 -10.345 4.164 1.00 90.06 158 THR A CA 1
ATOM 1243 C C . THR A 1 158 ? -1.084 -9.235 3.996 1.00 90.06 158 THR A C 1
ATOM 1245 O O . THR A 1 158 ? -2.037 -9.160 4.773 1.00 90.06 158 THR A O 1
ATOM 1248 N N . LEU A 1 159 ? -0.926 -8.395 2.970 1.00 91.94 159 LEU A N 1
ATOM 1249 C CA . LEU A 1 159 ? -1.865 -7.325 2.655 1.00 91.94 159 LEU A CA 1
ATOM 1250 C C . LEU A 1 159 ? -3.265 -7.882 2.367 1.00 91.94 159 LEU A C 1
ATOM 1252 O O . LEU A 1 159 ? -4.251 -7.379 2.904 1.00 91.94 159 LEU A O 1
ATOM 1256 N N . GLU A 1 160 ? -3.356 -8.951 1.575 1.00 92.12 160 GLU A N 1
ATOM 1257 C CA . GLU A 1 160 ? -4.612 -9.628 1.260 1.00 92.12 160 GLU A CA 1
ATOM 1258 C C . GLU A 1 160 ? -5.315 -10.117 2.527 1.00 92.12 160 GLU A C 1
ATOM 1260 O O . GLU A 1 160 ? -6.474 -9.765 2.764 1.00 92.12 160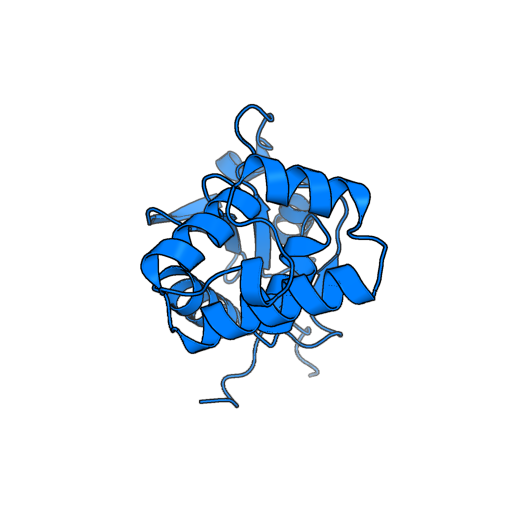 GLU A O 1
ATOM 1265 N N . ARG A 1 161 ? -4.594 -10.851 3.385 1.00 90.81 161 ARG A N 1
ATOM 1266 C CA . ARG A 1 161 ? -5.124 -11.360 4.656 1.00 90.81 161 ARG A CA 1
ATOM 1267 C C . ARG A 1 161 ? -5.726 -10.238 5.502 1.00 90.81 161 ARG A C 1
ATOM 1269 O O . ARG A 1 161 ? -6.881 -10.340 5.916 1.00 90.81 161 ARG A O 1
ATOM 1276 N N . VAL A 1 162 ? -4.987 -9.146 5.704 1.00 90.88 162 VAL A N 1
ATOM 1277 C CA . VAL A 1 162 ? -5.448 -8.022 6.536 1.00 90.88 162 VAL A CA 1
ATOM 1278 C C . VAL A 1 162 ? -6.674 -7.335 5.919 1.00 90.88 162 VAL A C 1
ATOM 1280 O O . VAL A 1 162 ? -7.622 -6.989 6.629 1.00 90.88 162 VAL A O 1
ATOM 1283 N N . LEU A 1 163 ? -6.713 -7.154 4.595 1.00 91.56 163 LEU A N 1
ATOM 1284 C CA . LEU A 1 163 ? -7.858 -6.543 3.904 1.00 91.56 163 LEU A CA 1
ATOM 1285 C C . LEU A 1 163 ? -9.124 -7.424 3.961 1.00 91.56 163 LEU A C 1
ATOM 1287 O O . LEU A 1 163 ? -10.243 -6.898 4.028 1.00 91.56 163 LEU A O 1
ATOM 1291 N N . VAL A 1 164 ? -8.970 -8.752 3.981 1.00 90.31 164 VAL A N 1
ATOM 1292 C CA . VAL A 1 164 ? -10.074 -9.703 4.200 1.00 90.31 164 VAL A CA 1
ATOM 1293 C C . VAL A 1 164 ? -10.557 -9.671 5.652 1.00 90.31 164 VAL A C 1
ATOM 1295 O O . VAL A 1 164 ? -11.760 -9.572 5.891 1.00 90.31 164 VAL A O 1
ATOM 1298 N N . GLU A 1 165 ? -9.652 -9.723 6.631 1.00 89.38 165 GLU A N 1
ATOM 1299 C CA . GLU A 1 165 ? -9.984 -9.713 8.068 1.00 89.38 165 GLU A CA 1
ATOM 1300 C C . GLU A 1 165 ? -10.700 -8.424 8.486 1.00 89.38 165 GLU A C 1
ATOM 1302 O O . GLU A 1 165 ? -11.668 -8.426 9.255 1.00 89.38 165 GLU A O 1
ATOM 1307 N N . THR A 1 166 ? -10.282 -7.304 7.903 1.00 85.25 166 THR A N 1
ATOM 1308 C CA . THR A 1 166 ? -10.933 -6.005 8.089 1.00 85.25 166 THR A CA 1
ATOM 1309 C C . THR A 1 166 ? -12.221 -5.871 7.279 1.00 85.25 166 THR A C 1
ATOM 1311 O O . THR A 1 166 ? -12.921 -4.874 7.440 1.00 85.25 166 THR A O 1
ATOM 1314 N N . ALA A 1 167 ? -12.605 -6.873 6.480 1.00 84.31 167 ALA A N 1
ATOM 1315 C CA . ALA A 1 167 ? -13.822 -6.935 5.666 1.00 84.31 167 ALA A CA 1
ATOM 1316 C C . ALA A 1 167 ? -14.041 -5.711 4.754 1.00 84.31 167 ALA A C 1
ATOM 1318 O O . ALA A 1 167 ? -15.177 -5.365 4.402 1.00 84.31 167 ALA A O 1
ATOM 1319 N N . VAL A 1 168 ? -12.952 -5.041 4.362 1.00 83.38 168 VAL A N 1
ATOM 1320 C CA . VAL A 1 168 ? -12.979 -4.024 3.299 1.00 83.38 168 VAL A CA 1
ATOM 1321 C C . VAL A 1 168 ? -13.049 -4.694 1.924 1.00 83.38 168 VAL A C 1
ATOM 1323 O O . VAL A 1 168 ? -13.698 -4.164 1.016 1.00 83.38 168 VAL A O 1
ATOM 1326 N N . MET A 1 169 ? -12.495 -5.904 1.815 1.00 84.75 169 MET A N 1
ATOM 1327 C CA . MET A 1 169 ? -12.536 -6.787 0.651 1.00 84.75 169 MET A CA 1
ATOM 1328 C C . MET A 1 169 ? -13.423 -8.019 0.916 1.00 84.75 169 MET A C 1
ATOM 1330 O O . MET A 1 169 ? -13.563 -8.453 2.059 1.00 84.75 169 MET A O 1
ATOM 1334 N N . SER A 1 170 ? -14.065 -8.556 -0.125 1.00 70.31 170 SER A N 1
ATOM 1335 C CA . SER A 1 170 ? -14.853 -9.798 -0.040 1.00 70.31 170 SER A CA 1
ATOM 1336 C C . SER A 1 170 ? -13.944 -11.022 -0.199 1.00 70.31 170 SER A C 1
ATOM 1338 O O . SER A 1 170 ? -12.949 -10.941 -0.906 1.00 70.31 170 SER A O 1
ATOM 1340 N N . LYS A 1 171 ? -14.306 -12.166 0.402 1.00 58.66 171 LYS A N 1
ATOM 1341 C CA . LYS A 1 171 ? -13.606 -13.455 0.195 1.00 58.66 171 LYS A CA 1
ATOM 1342 C C . LYS A 1 171 ? -13.821 -14.070 -1.199 1.00 58.66 171 LYS A C 1
ATOM 1344 O O . LYS A 1 171 ? -13.208 -15.080 -1.518 1.00 58.66 171 LYS A O 1
ATOM 1349 N N . GLU A 1 172 ? -14.727 -13.512 -1.996 1.00 46.34 172 GLU A N 1
ATOM 1350 C CA . GLU A 1 172 ? -15.059 -14.033 -3.323 1.00 46.34 172 GLU A CA 1
ATOM 1351 C C . GLU A 1 172 ? -13.992 -13.582 -4.327 1.00 46.34 172 GLU A C 1
ATOM 1353 O O . GLU A 1 172 ? -13.908 -12.401 -4.665 1.00 46.34 172 GLU A O 1
ATOM 1358 N N . GLY A 1 173 ? -13.153 -14.532 -4.741 1.00 47.44 173 GLY A N 1
ATOM 1359 C CA . GLY A 1 173 ? -11.969 -14.308 -5.573 1.00 47.44 173 GLY A CA 1
ATOM 1360 C C . GLY A 1 173 ? -10.800 -15.267 -5.303 1.00 47.44 173 GLY A C 1
ATOM 1361 O O . GLY A 1 173 ? -9.767 -15.110 -5.948 1.00 47.44 173 GLY A O 1
ATOM 1362 N N . MET A 1 174 ? -10.951 -16.221 -4.371 1.00 41.22 174 MET A N 1
ATOM 1363 C CA . MET A 1 174 ? -10.101 -17.421 -4.273 1.00 41.22 174 MET A CA 1
ATOM 1364 C C . MET A 1 174 ? -10.435 -18.437 -5.363 1.00 41.22 174 MET A C 1
ATOM 1366 O O . MET A 1 174 ? -11.647 -18.633 -5.613 1.00 41.22 174 MET A O 1
#

Radius of gyration: 15.49 Å; Cα contacts (8 Å, |Δi|>4): 287; chains: 1; bounding box: 46×31×41 Å

Nearest PDB structures (foldseek):
  2fsp-assembly1_A  TM=5.479E-01  e=4.771E+00  Bacillus subtilis
  1n6m-assembly1_A  TM=3.026E-01  e=9.075E+00  Drosophila melanogaster

Mean predicted aligned error: 4.72 Å

pLDDT: mean 89.63, std 10.55, range [39.0, 97.38]

Solvent-accessible surface area (backbone atoms only — not comparable to full-atom values): 9487 Å² total; per-residue (Å²): 132,86,74,81,80,40,23,35,28,8,26,45,69,69,50,37,48,47,43,47,68,76,54,34,46,74,97,26,50,43,75,30,86,36,61,66,52,25,52,47,30,30,78,73,62,75,20,27,34,18,45,39,68,53,46,87,90,56,89,74,59,67,63,51,73,74,44,35,44,77,80,45,81,57,86,43,40,37,36,26,39,34,76,88,42,89,60,22,35,38,42,33,33,26,65,23,66,45,47,34,52,39,51,51,25,67,75,64,73,49,64,39,57,86,59,77,38,57,72,45,40,71,54,34,45,52,49,47,75,75,34,62,87,39,66,70,53,42,54,36,55,49,52,51,53,44,54,48,49,75,62,58,39,71,60,49,52,50,51,49,52,52,38,44,76,50,51,41,28,74,83,83,83,122

Sequence (174 aa):
MGGRKRVAVAECYTEYLLLEVMGVPHGRRKHQSGLSESVKAVVKGAAEVALIDEDPGKPQPKAIKEHFVPTNESDYLVVLEHKRKTGGVLIRMRPDFEGLVVRLCRECGVDPAELSLPSEEDALRREIRQRIGDRRFRDRVRNLLLALKEAKSDAFTTLERVLVETAVMSKEGM

Secondary structure (DSSP, 8-state):
--PPPP-EEESSHHHHHHHHHHT--GGGEEE-SSHHHHHHHHHTTS-SEEEEE--TTSPPPHHHHHHEEEEEE-SSEEEEEETTSTT-EEEEESS-HHHHHHHHHHHHT--GGGGT--SSHHHHHHHHHHHTTSHHHHHHHHHHHHHHHHTT-HHHHHHHHHHHHTTSS-STT-

Foldseek 3Di:
DPPDQAAEEEQDVLVLLLCVLLPQDPVRYYYDHHQVRQLVCLVVVVHLEYEEECPPPDDHDPSQVVFWDFPDDDQFWTWIDGPPDPRRIYIYGPPGSLVSLLVLCVVLVNDLVVLPADSDSVRNVVCCVVDVVPPSVSVSSSVSSNSSCVSVDPSSVVVSVSCVSSVSHDPPPD